Protein AF-A0A2G9MIY2-F1 (afdb_monomer_lite)

Sequence (118 aa):
TDTNVLSNNDPVTINNTANKDITAGNVKVTAIDLQGETTATQYIYAGNFTVNINDACEGTVMANNTAIAVSGATIPKGNNSKGDGQEELYFCLEEIPPTISSQIYSTTGLGAWTISVS

Radius of gyration: 15.47 Å; chains: 1; bounding box: 41×24×36 Å

Secondary structure (DSSP, 8-state):
--EEEE-SS--EEEE-TT---B-TT-EEEEB-PEEESSSTT-EE-GGGEEEESSS-SS-EEP-BT-EEEPTT--B----GGGT-SEEEEEEEEEE--TTS-SS-EE-TTT---EEEE-

pLDDT: mean 90.63, std 7.64, range [58.75, 98.06]

Foldseek 3Di:
DDFWAWDPDFWDKDAPPVLAKFDFQFWWKADAWWAFPVHRVDTDFQQQKAKAQDQGPPWHGHHHRDIDTGGPWIFHRDDVVVVHRMTIIIMIRGDDDPPDDDGDTHCVPPDDMDIGGD

Structure (mmCIF, N/CA/C/O backbone):
data_AF-A0A2G9MIY2-F1
#
_entry.id   AF-A0A2G9MIY2-F1
#
loop_
_atom_site.group_PDB
_atom_site.id
_atom_site.type_symbol
_atom_site.label_atom_id
_atom_site.label_alt_id
_atom_site.label_comp_id
_atom_site.label_asym_id
_atom_site.label_entity_id
_atom_site.label_seq_id
_atom_site.pdbx_PDB_ins_code
_atom_site.Cartn_x
_atom_site.Cartn_y
_atom_site.Cartn_z
_atom_site.occupancy
_atom_site.B_iso_or_equiv
_atom_site.auth_seq_id
_atom_site.auth_comp_id
_atom_site.auth_asym_id
_atom_site.auth_atom_id
_atom_site.pdbx_PDB_model_num
ATOM 1 N N . THR A 1 1 ? -21.490 8.309 4.804 1.00 58.75 1 THR A N 1
ATOM 2 C CA . THR A 1 1 ? -20.488 7.248 4.631 1.00 58.75 1 THR A CA 1
ATOM 3 C C . THR A 1 1 ? -19.581 7.732 3.543 1.00 58.75 1 THR A C 1
ATOM 5 O O . THR A 1 1 ? -20.072 7.987 2.450 1.00 58.75 1 THR A O 1
ATOM 8 N N . ASP A 1 2 ? -18.325 7.983 3.879 1.00 61.88 2 ASP A N 1
ATOM 9 C CA . ASP A 1 2 ? -17.349 8.395 2.879 1.00 61.88 2 ASP A CA 1
ATOM 10 C C . ASP A 1 2 ? -16.937 7.157 2.081 1.00 61.88 2 ASP A C 1
ATOM 12 O O . ASP A 1 2 ? -16.798 6.066 2.639 1.00 61.88 2 ASP A O 1
ATOM 16 N N . THR A 1 3 ? -16.820 7.323 0.771 1.00 72.62 3 THR A N 1
ATOM 17 C CA . THR A 1 3 ? -16.390 6.294 -0.179 1.00 72.62 3 THR A CA 1
ATOM 18 C C . THR A 1 3 ? -15.230 6.868 -0.974 1.00 72.62 3 THR A C 1
ATOM 20 O O . THR A 1 3 ? -15.291 8.045 -1.339 1.00 72.62 3 THR A O 1
ATOM 23 N N . ASN A 1 4 ? -14.225 6.050 -1.276 1.00 75.88 4 ASN A N 1
ATOM 24 C CA . ASN A 1 4 ? -13.093 6.404 -2.139 1.00 75.88 4 ASN A CA 1
ATOM 25 C C . ASN A 1 4 ? -12.293 7.610 -1.613 1.00 75.88 4 ASN A C 1
ATOM 27 O O . ASN A 1 4 ? -12.159 8.640 -2.277 1.00 75.88 4 ASN A O 1
ATOM 31 N N . VAL A 1 5 ? -11.787 7.495 -0.385 1.00 76.31 5 VAL A N 1
ATOM 32 C CA . VAL A 1 5 ? -10.944 8.523 0.237 1.00 76.31 5 VAL A CA 1
ATOM 33 C C . VAL A 1 5 ? -9.482 8.246 -0.114 1.00 76.31 5 VAL A C 1
ATOM 35 O O . VAL A 1 5 ? -8.903 7.265 0.356 1.00 76.31 5 VAL A O 1
ATOM 38 N N . LEU A 1 6 ? -8.895 9.118 -0.939 1.00 75.00 6 LEU A N 1
ATOM 39 C CA . LEU A 1 6 ? -7.461 9.111 -1.242 1.00 75.00 6 LEU A CA 1
ATOM 40 C C . LEU A 1 6 ? -6.635 9.529 -0.020 1.00 75.00 6 LEU A C 1
ATOM 42 O O . LEU A 1 6 ? -7.117 10.240 0.872 1.00 75.00 6 LEU A O 1
ATOM 46 N N . SER A 1 7 ? -5.376 9.094 0.009 1.00 79.19 7 SER A N 1
ATOM 47 C CA . SER A 1 7 ? -4.414 9.596 0.984 1.00 79.19 7 SER A CA 1
ATOM 48 C C . SER A 1 7 ? -4.129 11.085 0.731 1.00 79.19 7 SER A C 1
ATOM 50 O O . SER A 1 7 ? -4.402 11.632 -0.330 1.00 79.19 7 SER A O 1
ATOM 52 N N . ASN A 1 8 ? -3.621 11.784 1.745 1.00 79.69 8 ASN A N 1
ATOM 53 C CA . ASN A 1 8 ? -3.149 13.170 1.621 1.00 79.69 8 ASN A CA 1
ATOM 54 C C . ASN A 1 8 ? -1.615 13.267 1.599 1.00 79.69 8 ASN A C 1
ATOM 56 O O . ASN A 1 8 ? -1.057 14.365 1.644 1.00 79.69 8 ASN A O 1
ATOM 60 N N . ASN A 1 9 ? -0.949 12.114 1.605 1.00 79.81 9 ASN A N 1
ATOM 61 C CA . ASN A 1 9 ? 0.498 11.960 1.577 1.00 79.81 9 ASN A CA 1
ATOM 62 C C . ASN A 1 9 ? 0.870 10.785 0.659 1.00 79.81 9 A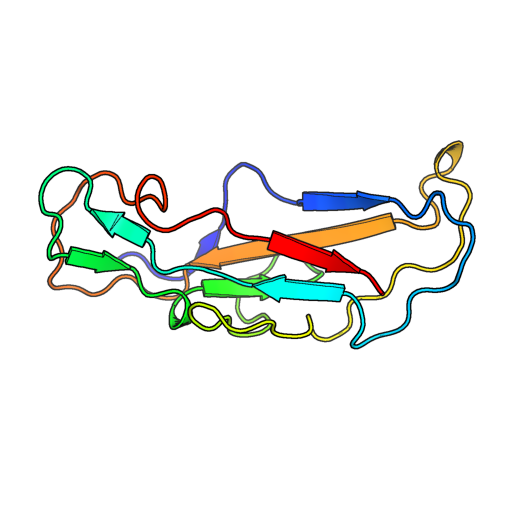SN A C 1
ATOM 64 O O . ASN A 1 9 ? 1.560 9.845 1.058 1.00 79.81 9 ASN A O 1
ATOM 68 N N . ASP A 1 10 ? 0.323 10.815 -0.547 1.00 83.12 10 ASP A N 1
ATOM 69 C CA . ASP A 1 10 ? 0.646 9.982 -1.695 1.00 83.12 10 ASP A CA 1
ATOM 70 C C . ASP A 1 10 ? 1.146 10.866 -2.863 1.00 83.12 10 ASP A C 1
ATOM 72 O O . ASP A 1 10 ? 0.914 12.079 -2.873 1.00 83.12 10 ASP A O 1
ATOM 76 N N . PRO A 1 11 ? 1.906 10.300 -3.819 1.00 91.25 11 PRO A N 1
ATOM 77 C CA . PRO A 1 11 ? 2.354 8.907 -3.888 1.00 91.25 11 PRO A CA 1
ATOM 78 C C . PRO A 1 11 ? 3.458 8.546 -2.887 1.00 91.25 11 PRO A C 1
ATOM 80 O O . PRO A 1 11 ? 4.238 9.383 -2.431 1.00 91.25 11 PRO A O 1
ATOM 83 N N . VAL A 1 12 ? 3.584 7.245 -2.612 1.00 92.88 12 VAL A N 1
ATOM 84 C CA . VAL A 1 12 ? 4.831 6.659 -2.108 1.00 92.88 12 VAL A CA 1
ATOM 85 C C . VAL A 1 12 ? 5.727 6.337 -3.303 1.00 92.88 12 VAL A C 1
ATOM 87 O O . VAL A 1 12 ? 5.425 5.433 -4.080 1.00 92.88 12 VAL A O 1
ATOM 90 N N . THR A 1 13 ? 6.846 7.050 -3.436 1.00 92.62 13 THR A N 1
ATOM 91 C CA . THR A 1 13 ? 7.816 6.831 -4.521 1.00 92.62 13 THR A CA 1
ATOM 92 C C . THR A 1 13 ? 8.855 5.772 -4.149 1.00 92.62 13 THR A C 1
ATOM 94 O O . THR A 1 13 ? 9.545 5.879 -3.129 1.00 92.62 13 THR A O 1
ATOM 97 N N . ILE A 1 14 ? 9.031 4.775 -5.015 1.00 90.81 14 ILE A N 1
ATOM 98 C CA . ILE A 1 14 ? 10.063 3.740 -4.909 1.00 90.81 14 ILE A CA 1
ATOM 99 C C . ILE A 1 14 ? 11.140 4.014 -5.958 1.00 90.81 14 ILE A C 1
ATOM 101 O O . ILE A 1 14 ? 10.857 4.015 -7.150 1.00 90.81 14 ILE A O 1
ATOM 105 N N . ASN A 1 15 ? 12.389 4.194 -5.522 1.00 89.44 15 ASN A N 1
ATOM 106 C CA . ASN A 1 15 ? 13.523 4.484 -6.405 1.00 89.44 15 ASN A CA 1
ATOM 107 C C . ASN A 1 15 ? 14.438 3.265 -6.574 1.00 89.44 15 ASN A C 1
ATOM 109 O O . ASN A 1 15 ? 14.964 2.731 -5.593 1.00 89.44 15 ASN A O 1
ATOM 113 N N . ASN A 1 16 ? 14.715 2.870 -7.816 1.00 86.19 16 ASN A N 1
ATOM 114 C CA . ASN A 1 16 ? 15.606 1.759 -8.129 1.00 86.19 16 ASN A CA 1
ATOM 115 C C . ASN A 1 16 ? 17.061 2.215 -8.298 1.00 86.19 16 ASN A C 1
ATOM 117 O O . ASN A 1 16 ? 17.545 2.485 -9.395 1.00 86.19 16 ASN A O 1
ATOM 121 N N . THR A 1 17 ? 17.802 2.241 -7.191 1.00 82.38 17 THR A N 1
ATOM 122 C CA . THR A 1 17 ? 19.256 2.492 -7.196 1.00 82.38 17 THR A CA 1
ATOM 123 C C . THR A 1 17 ? 20.087 1.257 -7.553 1.00 82.38 17 THR A C 1
ATOM 125 O O . THR A 1 17 ? 21.284 1.376 -7.808 1.00 82.38 17 THR A O 1
ATOM 128 N N . ALA A 1 18 ? 19.474 0.070 -7.583 1.00 71.19 18 ALA A N 1
ATOM 129 C CA . ALA A 1 18 ? 20.160 -1.197 -7.824 1.00 71.19 18 ALA A CA 1
ATOM 130 C C . ALA A 1 18 ? 20.505 -1.428 -9.306 1.00 71.19 18 ALA A C 1
ATOM 132 O O . ALA A 1 18 ? 21.225 -2.378 -9.619 1.00 71.19 18 ALA A O 1
ATOM 133 N N . ASN A 1 19 ? 20.004 -0.580 -10.217 1.00 77.31 19 ASN A N 1
ATOM 134 C CA . ASN A 1 19 ? 20.206 -0.688 -11.667 1.00 77.31 19 ASN A CA 1
ATOM 135 C C . ASN A 1 19 ? 19.789 -2.068 -12.233 1.00 77.31 19 ASN A C 1
ATOM 137 O O . ASN A 1 19 ? 20.370 -2.560 -13.203 1.00 77.31 19 ASN A O 1
ATOM 141 N N . LYS A 1 20 ? 18.788 -2.703 -11.608 1.00 86.19 20 LYS A N 1
ATOM 142 C CA . LYS A 1 20 ? 18.206 -3.995 -12.001 1.00 86.19 20 LYS A CA 1
ATOM 143 C C . LYS A 1 20 ? 16.751 -3.783 -12.385 1.00 86.19 20 LYS A C 1
ATOM 145 O O . LYS A 1 20 ? 16.014 -3.217 -11.596 1.00 86.19 20 LYS A O 1
ATOM 150 N N . ASP A 1 21 ? 16.317 -4.294 -13.529 1.00 89.12 21 ASP A N 1
ATOM 151 C CA . ASP A 1 21 ? 14.904 -4.218 -13.904 1.00 89.12 21 ASP A CA 1
ATOM 152 C C . ASP A 1 21 ? 14.028 -5.019 -12.920 1.00 89.12 21 ASP A C 1
ATOM 154 O O . ASP A 1 21 ? 14.211 -6.229 -12.751 1.00 89.12 21 ASP A O 1
ATOM 158 N N . ILE A 1 22 ? 13.081 -4.336 -12.271 1.00 91.25 22 ILE A N 1
ATOM 159 C CA . IL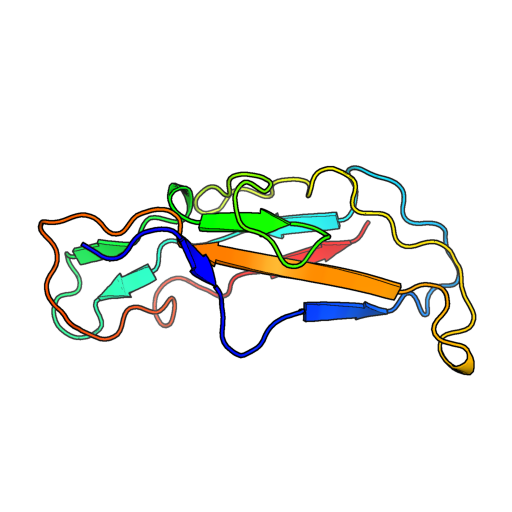E A 1 22 ? 12.041 -4.934 -11.429 1.00 91.25 22 ILE A CA 1
ATOM 160 C C . ILE A 1 22 ? 10.766 -5.014 -12.261 1.00 91.25 22 ILE A C 1
ATOM 162 O O . ILE A 1 22 ? 10.146 -4.002 -12.590 1.00 91.25 22 ILE A O 1
ATOM 166 N N . THR A 1 23 ? 10.379 -6.228 -12.631 1.00 92.50 23 THR A N 1
ATOM 167 C CA . THR A 1 23 ? 9.213 -6.467 -13.486 1.00 92.50 23 THR A CA 1
ATOM 168 C C . THR A 1 23 ? 7.926 -6.613 -12.676 1.00 92.50 23 THR A C 1
ATOM 170 O O . THR A 1 23 ? 7.958 -6.830 -11.461 1.00 92.50 23 THR A O 1
ATOM 173 N N . ALA A 1 24 ? 6.787 -6.543 -13.369 1.00 92.31 24 ALA A N 1
ATOM 174 C CA . ALA A 1 24 ? 5.465 -6.704 -12.777 1.00 92.31 24 ALA A CA 1
ATOM 175 C C . ALA A 1 24 ? 5.366 -7.990 -11.948 1.00 92.31 24 ALA A C 1
ATOM 177 O O . ALA A 1 24 ? 5.870 -9.043 -12.343 1.00 92.31 24 ALA A O 1
ATOM 178 N N . GLY A 1 25 ? 4.720 -7.895 -10.785 1.00 93.00 25 GLY A N 1
ATOM 179 C CA . GLY A 1 25 ? 4.624 -8.995 -9.821 1.00 93.00 25 GLY A CA 1
ATOM 180 C C . GLY A 1 25 ? 5.659 -8.958 -8.689 1.00 93.00 25 GLY A C 1
ATOM 181 O O . GLY A 1 25 ? 5.510 -9.697 -7.712 1.00 93.00 25 GLY A O 1
ATOM 182 N N . ASN A 1 26 ? 6.685 -8.104 -8.791 1.00 94.75 26 ASN A N 1
ATOM 183 C CA . ASN A 1 26 ? 7.773 -8.029 -7.808 1.00 94.75 26 ASN A CA 1
ATOM 184 C C . ASN A 1 26 ? 7.682 -6.853 -6.835 1.00 94.75 26 ASN A C 1
ATOM 186 O O . ASN A 1 26 ? 8.376 -6.867 -5.824 1.00 94.75 26 ASN A O 1
ATOM 190 N N . VAL A 1 27 ? 6.827 -5.866 -7.105 1.00 96.06 27 VAL A N 1
ATOM 191 C CA . VAL A 1 27 ? 6.457 -4.840 -6.124 1.00 96.06 27 VAL A CA 1
ATOM 192 C C . VAL A 1 27 ? 5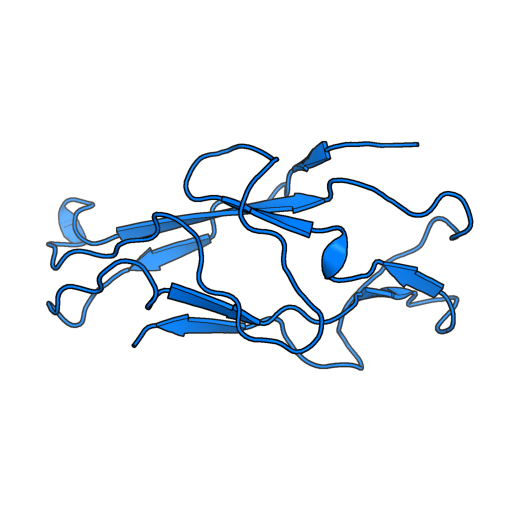.243 -5.356 -5.368 1.00 96.06 27 VAL A C 1
ATOM 194 O O . VAL A 1 27 ? 4.183 -5.566 -5.962 1.00 96.06 27 VAL A O 1
ATOM 197 N N . LYS A 1 28 ? 5.402 -5.624 -4.072 1.00 97.62 28 LYS A N 1
ATOM 198 C CA . LYS A 1 28 ? 4.342 -6.196 -3.236 1.00 97.62 28 LYS A CA 1
ATOM 199 C C . LYS A 1 28 ? 4.102 -5.354 -2.000 1.00 97.62 28 LYS A C 1
ATOM 201 O O . LYS A 1 28 ? 5.060 -4.944 -1.346 1.00 97.62 28 LYS A O 1
ATOM 206 N N . VAL A 1 29 ? 2.836 -5.190 -1.640 1.00 97.75 29 VAL A N 1
ATOM 207 C CA . VAL A 1 29 ? 2.417 -4.544 -0.395 1.00 97.75 29 VAL A CA 1
ATOM 208 C C . VAL A 1 29 ? 1.870 -5.601 0.555 1.00 97.75 29 VAL A C 1
ATOM 210 O O . VAL A 1 29 ? 1.041 -6.423 0.167 1.00 97.75 29 VAL A O 1
ATOM 213 N N . THR A 1 30 ? 2.333 -5.576 1.802 1.00 97.88 30 THR A N 1
ATOM 214 C CA . THR A 1 30 ? 1.727 -6.315 2.913 1.00 97.88 30 THR A CA 1
ATOM 215 C C . THR A 1 30 ? 1.066 -5.304 3.834 1.00 97.88 30 THR A C 1
ATOM 217 O O . THR A 1 30 ? 1.758 -4.552 4.525 1.00 97.88 30 THR A O 1
ATOM 220 N N . ALA A 1 31 ? -0.264 -5.277 3.821 1.00 97.44 31 ALA A N 1
ATOM 221 C CA . ALA A 1 31 ? -1.062 -4.417 4.681 1.00 97.44 31 ALA A CA 1
ATOM 222 C C . ALA A 1 31 ? -1.472 -5.156 5.959 1.00 97.44 31 ALA A C 1
ATOM 224 O O . ALA A 1 31 ? -1.577 -6.379 5.988 1.00 97.44 31 ALA A O 1
ATOM 225 N N . ILE A 1 32 ? -1.718 -4.393 7.014 1.00 97.75 32 ILE A N 1
ATOM 226 C CA . ILE A 1 32 ? -2.219 -4.846 8.312 1.00 97.75 32 ILE A CA 1
ATOM 227 C C . ILE A 1 32 ? -3.504 -4.080 8.610 1.00 97.75 32 ILE A C 1
ATOM 229 O O . ILE A 1 32 ? -3.582 -2.885 8.324 1.00 97.75 32 ILE A O 1
ATOM 233 N N . ASP A 1 33 ? -4.503 -4.748 9.180 1.00 96.50 33 ASP A N 1
ATOM 234 C CA . ASP A 1 33 ? -5.741 -4.082 9.595 1.00 96.50 33 ASP A CA 1
ATOM 235 C C . ASP A 1 33 ? -5.443 -2.894 10.525 1.00 96.50 33 ASP A C 1
ATOM 237 O O . ASP A 1 33 ? -4.576 -2.972 11.399 1.00 96.50 33 ASP A O 1
ATOM 241 N N . LEU A 1 34 ? -6.168 -1.788 10.352 1.00 95.69 34 LEU A N 1
ATOM 242 C CA . LEU A 1 34 ? -6.036 -0.632 11.234 1.00 95.69 34 LEU A CA 1
ATOM 243 C C . LEU A 1 34 ? -6.957 -0.824 12.439 1.00 95.69 34 LEU A C 1
ATOM 245 O O . LEU A 1 34 ? -8.170 -0.954 12.278 1.00 95.69 34 LEU A O 1
ATOM 249 N N . GLN A 1 35 ? -6.400 -0.824 13.645 1.00 96.31 35 GLN A N 1
ATOM 250 C CA . GLN A 1 35 ? -7.148 -0.957 14.893 1.00 96.31 35 GLN A CA 1
ATOM 251 C C . GLN A 1 35 ? -7.492 0.423 15.457 1.00 96.31 35 GLN A C 1
ATOM 253 O O . GLN A 1 35 ? -6.665 1.334 15.421 1.00 96.31 35 GLN A O 1
ATOM 258 N N . GLY A 1 36 ? -8.699 0.576 16.002 1.00 95.94 36 GLY A N 1
ATOM 259 C CA . GLY A 1 36 ? -9.105 1.800 16.688 1.00 95.94 36 GLY A CA 1
ATOM 260 C C . GLY A 1 36 ? -8.273 2.045 17.950 1.00 95.94 36 GLY A C 1
ATOM 261 O O . GLY A 1 36 ? -8.162 1.167 18.805 1.00 95.94 36 GLY A O 1
ATOM 262 N N . GLU A 1 37 ? -7.719 3.247 18.098 1.00 95.31 37 GLU A N 1
ATOM 263 C CA . GLU A 1 37 ? -6.855 3.590 19.238 1.00 95.31 37 GLU A CA 1
ATOM 264 C C . GLU A 1 37 ? -7.633 3.798 20.545 1.00 95.31 37 GLU A C 1
ATOM 266 O O . GLU A 1 37 ? -7.083 3.632 21.632 1.00 95.31 37 GLU A O 1
ATOM 271 N N . THR A 1 38 ? -8.923 4.142 20.461 1.00 95.06 38 THR A N 1
ATOM 272 C CA . THR A 1 38 ? -9.801 4.290 21.635 1.00 95.06 38 THR A CA 1
ATOM 273 C C . THR A 1 38 ? -10.624 3.026 21.879 1.00 95.06 38 THR A C 1
ATOM 275 O O . THR A 1 38 ? -10.682 2.520 22.997 1.00 95.06 38 THR A O 1
ATOM 278 N N . THR A 1 39 ? -11.262 2.497 20.832 1.00 95.44 39 THR A N 1
ATOM 279 C CA . THR A 1 39 ? -12.038 1.250 20.883 1.00 95.44 39 THR A CA 1
ATOM 280 C C . THR A 1 39 ? -11.298 0.169 20.105 1.00 95.44 39 THR A C 1
ATOM 282 O O . THR A 1 39 ? -11.562 -0.048 18.925 1.00 95.44 39 THR A O 1
ATOM 285 N N . ALA A 1 40 ? -10.400 -0.539 20.791 1.00 94.31 40 ALA A N 1
ATOM 286 C CA . ALA A 1 40 ? -9.503 -1.539 20.203 1.00 94.31 40 ALA A CA 1
ATOM 287 C C . ALA A 1 40 ? -10.206 -2.768 19.587 1.00 94.31 40 ALA A C 1
ATOM 289 O O . ALA A 1 40 ? -9.561 -3.602 18.962 1.00 94.31 40 ALA A O 1
ATOM 290 N N . THR A 1 41 ? -11.520 -2.909 19.761 1.00 94.00 41 THR A N 1
ATOM 291 C CA . THR A 1 41 ? -12.324 -3.958 19.115 1.00 94.00 41 THR A CA 1
ATOM 292 C C . THR A 1 41 ? -12.862 -3.547 17.743 1.00 94.00 41 THR A C 1
ATOM 294 O O . THR A 1 41 ? -13.467 -4.373 17.062 1.00 94.00 41 THR A O 1
ATOM 297 N N . GLN A 1 42 ? -12.671 -2.289 17.336 1.00 95.44 42 GLN A N 1
ATOM 298 C CA . GLN A 1 42 ? -13.069 -1.780 16.027 1.00 95.44 42 GLN A CA 1
ATOM 299 C C . GLN A 1 42 ? -11.872 -1.743 15.084 1.00 95.44 42 GLN A C 1
ATOM 301 O O . GLN A 1 42 ? -10.767 -1.373 15.482 1.00 95.44 42 GLN A O 1
ATOM 306 N N . TYR A 1 43 ? -12.119 -2.108 13.828 1.00 94.31 43 TYR A N 1
ATOM 307 C CA . TYR A 1 43 ? -11.089 -2.245 12.810 1.00 94.31 43 TYR A CA 1
ATOM 308 C C . TYR A 1 43 ? -11.551 -1.651 11.483 1.00 94.31 43 TYR A C 1
ATOM 310 O O . TYR A 1 43 ? -12.725 -1.764 11.123 1.00 94.31 43 TYR A O 1
ATOM 318 N N . ILE A 1 44 ? -10.603 -1.081 10.744 1.00 95.25 44 ILE A N 1
ATOM 319 C CA . ILE A 1 44 ? -10.713 -0.884 9.299 1.00 95.25 44 ILE A CA 1
ATOM 320 C C . ILE A 1 44 ? -9.855 -1.969 8.659 1.00 95.25 44 ILE A C 1
ATOM 322 O O . ILE A 1 44 ? -8.636 -2.005 8.844 1.00 95.25 44 ILE A O 1
ATOM 326 N N . TYR A 1 45 ? -10.504 -2.888 7.952 1.00 95.56 45 TYR A N 1
ATOM 327 C CA . TYR A 1 45 ? -9.823 -4.037 7.373 1.00 95.56 45 TYR A CA 1
ATOM 328 C C . TYR A 1 45 ? -8.957 -3.625 6.184 1.00 95.56 45 TYR A C 1
ATOM 330 O O . TYR A 1 45 ? -9.369 -2.814 5.357 1.00 95.56 45 TYR A O 1
ATOM 338 N N . ALA A 1 46 ? -7.786 -4.248 6.052 1.00 96.19 46 ALA A N 1
ATOM 339 C CA . ALA A 1 46 ? -6.875 -4.046 4.927 1.00 96.19 46 ALA A CA 1
ATOM 340 C C . ALA A 1 46 ? -7.550 -4.315 3.568 1.00 96.19 46 ALA A C 1
ATOM 342 O O . ALA A 1 46 ? -7.198 -3.685 2.577 1.00 96.19 46 ALA A O 1
ATOM 343 N N . GLY A 1 47 ? -8.553 -5.202 3.537 1.00 96.12 47 GLY A N 1
ATOM 344 C CA . GLY A 1 47 ? -9.365 -5.500 2.351 1.00 96.12 47 GLY A CA 1
ATOM 345 C C . GLY A 1 47 ? -10.212 -4.341 1.827 1.00 96.12 47 GLY A C 1
ATOM 346 O O . GLY A 1 47 ? -10.686 -4.411 0.699 1.00 96.12 47 GLY A O 1
ATOM 347 N N . ASN A 1 48 ? -10.376 -3.275 2.610 1.00 95.12 48 ASN A N 1
ATOM 348 C CA . ASN A 1 48 ? -11.091 -2.073 2.186 1.00 95.12 48 ASN A CA 1
ATOM 349 C C . ASN A 1 48 ? -10.173 -1.046 1.516 1.00 95.12 48 ASN A C 1
ATOM 351 O O . ASN A 1 48 ? -10.638 0.020 1.114 1.00 95.12 48 ASN A O 1
ATOM 355 N N . PHE A 1 49 ? -8.877 -1.341 1.423 1.00 95.62 49 PHE A N 1
ATOM 356 C CA . PHE A 1 49 ? -7.911 -0.476 0.777 1.00 95.62 49 PHE A CA 1
ATOM 357 C C . PHE A 1 49 ? -7.434 -1.077 -0.542 1.00 95.62 49 PHE A C 1
ATOM 359 O O . PHE A 1 49 ? -7.230 -2.291 -0.667 1.00 95.62 49 PHE A O 1
ATOM 366 N N . THR A 1 50 ? -7.173 -0.203 -1.505 1.00 96.62 50 THR A N 1
ATOM 367 C CA . THR A 1 50 ? -6.518 -0.551 -2.763 1.00 96.62 50 THR A CA 1
ATOM 368 C C . THR A 1 50 ? -5.202 0.201 -2.915 1.00 96.62 50 THR A C 1
ATOM 370 O O . THR A 1 50 ? -4.987 1.253 -2.308 1.00 96.62 50 THR A O 1
ATOM 373 N N . VAL A 1 51 ? -4.300 -0.370 -3.716 1.00 96.62 51 VAL A N 1
ATOM 374 C CA . VAL A 1 51 ? -3.056 0.270 -4.157 1.00 96.62 51 VAL A CA 1
ATOM 375 C C . VAL A 1 51 ? -3.002 0.342 -5.682 1.00 96.62 51 VAL A C 1
ATOM 377 O O . VAL A 1 51 ? -3.246 -0.657 -6.366 1.00 96.62 51 VAL A O 1
ATOM 380 N N . ASN A 1 52 ? -2.685 1.514 -6.223 1.00 96.25 52 ASN A N 1
ATOM 381 C CA . ASN A 1 52 ? -2.660 1.796 -7.657 1.00 96.25 52 ASN A CA 1
ATOM 382 C C . ASN A 1 52 ? -1.328 2.448 -8.063 1.00 96.25 52 ASN A C 1
ATOM 384 O O . ASN A 1 52 ? -0.648 3.041 -7.232 1.00 96.25 52 ASN A O 1
ATOM 388 N N . ILE A 1 53 ? -0.956 2.319 -9.336 1.00 95.75 53 ILE A N 1
ATOM 389 C CA . ILE A 1 53 ? 0.205 2.998 -9.942 1.00 95.75 53 ILE A CA 1
ATOM 390 C C . ILE A 1 53 ? -0.167 4.338 -10.592 1.00 95.75 53 ILE A C 1
ATOM 392 O O . ILE A 1 53 ? 0.675 5.044 -11.130 1.00 95.75 53 ILE A O 1
ATOM 396 N N . ASN A 1 54 ? -1.455 4.673 -10.579 1.00 93.75 54 ASN A N 1
ATOM 397 C CA . ASN A 1 54 ? -1.980 5.976 -10.959 1.00 93.75 54 ASN A CA 1
ATOM 398 C C . ASN A 1 54 ? -2.682 6.578 -9.743 1.00 93.75 54 ASN A C 1
ATOM 400 O O . ASN A 1 54 ? -3.159 5.830 -8.889 1.00 93.75 54 ASN A O 1
ATOM 404 N N . ASP A 1 55 ? -2.807 7.902 -9.711 1.00 92.06 55 ASP A N 1
ATOM 405 C CA . ASP A 1 55 ? -3.583 8.633 -8.705 1.00 92.06 55 ASP A CA 1
ATOM 406 C C . ASP A 1 55 ? -5.091 8.350 -8.852 1.00 92.06 55 ASP A C 1
ATOM 408 O O . ASP A 1 55 ? -5.845 9.096 -9.481 1.00 92.06 55 ASP A O 1
ATOM 412 N N . ALA A 1 56 ? -5.504 7.170 -8.390 1.00 89.81 56 ALA A N 1
ATOM 413 C CA . ALA A 1 56 ? -6.843 6.632 -8.544 1.00 89.81 56 ALA A CA 1
ATOM 414 C C . ALA A 1 56 ? -7.143 5.550 -7.498 1.00 89.81 56 ALA A C 1
ATOM 416 O O . ALA A 1 56 ? -6.279 4.758 -7.114 1.00 89.81 56 ALA A O 1
ATOM 417 N N . CYS A 1 57 ? -8.418 5.464 -7.123 1.00 89.38 57 CYS A N 1
ATOM 418 C CA . CYS A 1 57 ? -8.991 4.296 -6.455 1.00 89.38 57 CYS A CA 1
ATOM 419 C C . CYS A 1 57 ? -9.190 3.144 -7.466 1.00 89.38 57 CYS A C 1
ATOM 421 O O . CYS A 1 57 ? -8.776 3.245 -8.623 1.00 89.38 57 CYS A O 1
ATOM 423 N N . GLU A 1 58 ? -9.790 2.033 -7.044 1.00 89.38 58 GLU A N 1
ATOM 424 C CA . GLU A 1 58 ? -10.005 0.819 -7.853 1.00 89.38 58 GLU A CA 1
ATOM 425 C C . GLU A 1 58 ? -8.701 0.117 -8.278 1.00 89.38 58 GLU A C 1
ATOM 427 O O . GLU A 1 58 ? -8.591 -0.483 -9.350 1.00 89.38 58 GLU A O 1
ATOM 432 N N . GLY A 1 59 ? -7.685 0.195 -7.420 1.00 94.25 59 GLY A N 1
ATOM 433 C CA . GLY A 1 59 ? -6.410 -0.479 -7.623 1.00 94.25 59 GLY A CA 1
ATOM 434 C C . GLY A 1 59 ? -6.426 -1.969 -7.260 1.00 94.25 59 GLY A C 1
ATOM 435 O O . GLY A 1 59 ? -7.443 -2.659 -7.207 1.00 94.25 59 GLY A O 1
ATOM 436 N N . THR A 1 60 ? -5.240 -2.481 -6.956 1.00 97.44 60 THR A N 1
ATOM 437 C CA . THR A 1 60 ? -5.065 -3.829 -6.416 1.00 97.44 60 THR A CA 1
ATOM 438 C C . THR A 1 60 ? -5.585 -3.882 -4.983 1.00 97.44 60 THR A C 1
ATOM 440 O O . THR A 1 60 ? -5.072 -3.171 -4.120 1.00 97.44 60 THR A O 1
ATOM 443 N N . VAL A 1 61 ? -6.572 -4.740 -4.720 1.00 97.31 61 VAL A N 1
ATOM 444 C CA . VAL A 1 61 ? -7.128 -4.955 -3.375 1.00 97.31 61 VAL A CA 1
ATOM 445 C C . VAL A 1 61 ? -6.068 -5.552 -2.453 1.00 97.31 61 VAL A C 1
ATOM 447 O O . VAL A 1 61 ? -5.427 -6.551 -2.791 1.00 97.31 61 VAL A O 1
ATOM 450 N N . MET A 1 62 ? -5.886 -4.944 -1.283 1.00 97.00 62 MET A N 1
ATOM 451 C CA . MET A 1 62 ? -4.947 -5.429 -0.274 1.00 97.00 62 MET A CA 1
ATOM 452 C C . MET A 1 62 ? -5.583 -6.488 0.631 1.00 97.00 62 MET A C 1
ATOM 454 O O . MET A 1 62 ? -6.792 -6.696 0.641 1.00 97.00 62 MET A O 1
ATOM 458 N N . ALA A 1 63 ? -4.761 -7.208 1.389 1.00 97.19 63 ALA A N 1
ATOM 459 C CA . ALA A 1 63 ? -5.234 -8.237 2.306 1.00 97.19 63 ALA A CA 1
ATOM 460 C C . ALA A 1 63 ? -4.392 -8.246 3.581 1.00 97.19 63 ALA A C 1
ATOM 462 O O . ALA A 1 63 ? -3.181 -8.014 3.538 1.00 97.19 63 ALA A O 1
ATOM 463 N N . ASN A 1 64 ? -5.040 -8.526 4.714 1.00 97.56 64 ASN A N 1
ATOM 464 C CA . ASN A 1 64 ? -4.380 -8.498 6.013 1.00 97.56 64 ASN A CA 1
ATOM 465 C C . ASN A 1 64 ? -3.242 -9.528 6.067 1.00 97.56 64 ASN A C 1
ATOM 467 O O . ASN A 1 64 ? -3.430 -10.705 5.744 1.00 97.56 64 ASN A O 1
ATOM 471 N N . ASN A 1 65 ? -2.062 -9.062 6.473 1.00 96.94 65 ASN A N 1
ATOM 472 C CA . ASN A 1 65 ? -0.841 -9.835 6.666 1.00 96.94 65 ASN A CA 1
ATOM 473 C C . ASN A 1 65 ? -0.481 -10.739 5.470 1.00 96.94 65 ASN A C 1
ATOM 475 O O . ASN A 1 65 ? 0.068 -11.829 5.634 1.00 96.94 65 ASN A O 1
ATOM 479 N N . THR A 1 66 ? -0.820 -10.300 4.257 1.00 97.88 66 THR A N 1
ATOM 480 C CA . THR A 1 66 ? -0.572 -11.042 3.020 1.00 97.88 66 THR A CA 1
ATOM 481 C C . THR A 1 66 ? 0.122 -10.135 2.015 1.00 97.88 66 THR A C 1
ATOM 483 O O . THR A 1 66 ? -0.357 -9.042 1.728 1.00 97.88 66 THR A O 1
ATOM 486 N N . ALA A 1 67 ? 1.250 -10.588 1.466 1.00 97.81 67 ALA A N 1
ATOM 487 C CA . ALA A 1 67 ? 1.975 -9.849 0.440 1.00 97.81 67 ALA A CA 1
ATOM 488 C C . ALA A 1 67 ? 1.247 -9.960 -0.908 1.00 97.81 67 ALA A C 1
ATOM 490 O O . ALA A 1 67 ? 1.264 -11.017 -1.545 1.00 97.81 67 ALA A O 1
ATOM 491 N N . ILE A 1 68 ? 0.637 -8.863 -1.352 1.00 98.06 68 ILE A N 1
ATOM 492 C CA . ILE A 1 68 ? -0.082 -8.777 -2.624 1.00 98.06 68 ILE A CA 1
ATOM 493 C C . ILE A 1 68 ? 0.767 -8.013 -3.635 1.00 98.06 68 ILE A C 1
ATOM 495 O O . ILE A 1 68 ? 1.274 -6.933 -3.341 1.00 98.06 68 ILE A O 1
ATOM 499 N N . ALA A 1 69 ? 0.936 -8.580 -4.829 1.00 97.62 69 ALA A N 1
ATOM 500 C CA . ALA A 1 69 ? 1.631 -7.914 -5.923 1.00 97.62 69 ALA A CA 1
ATOM 501 C C . ALA A 1 69 ? 0.782 -6.787 -6.506 1.00 97.62 69 ALA A C 1
ATOM 503 O O . ALA A 1 69 ? -0.354 -7.030 -6.906 1.00 97.62 69 ALA A O 1
ATOM 504 N N . VAL A 1 70 ? 1.354 -5.587 -6.598 1.00 97.25 70 VAL A N 1
ATOM 505 C CA . VAL A 1 70 ? 0.682 -4.434 -7.201 1.00 97.25 70 VAL A CA 1
ATOM 506 C C . VAL A 1 70 ? 0.580 -4.657 -8.708 1.00 97.25 70 VAL A C 1
ATOM 508 O O . VAL A 1 70 ? 1.589 -4.830 -9.399 1.00 97.25 70 VAL A O 1
ATOM 511 N N . SER A 1 71 ? -0.649 -4.685 -9.218 1.00 96.19 71 SER A N 1
ATOM 512 C CA . SER A 1 71 ? -0.922 -4.869 -10.640 1.00 96.19 71 SER A CA 1
ATOM 513 C C . SER A 1 71 ? -0.304 -3.737 -11.460 1.00 96.19 71 SER A C 1
ATOM 515 O O . SER A 1 71 ? -0.495 -2.565 -11.154 1.00 96.19 71 SER A O 1
ATOM 517 N N . GLY A 1 72 ? 0.450 -4.095 -12.499 1.00 93.44 72 GLY A N 1
ATOM 518 C CA . GLY A 1 72 ? 1.089 -3.138 -13.404 1.00 93.44 72 GLY A CA 1
ATOM 519 C C . GLY A 1 72 ? 2.368 -2.478 -12.881 1.00 93.44 72 GLY A C 1
ATOM 520 O O . GLY A 1 72 ? 3.081 -1.898 -13.691 1.00 93.44 72 GLY A O 1
ATOM 521 N N . ALA A 1 73 ? 2.703 -2.612 -11.593 1.00 95.38 73 ALA A N 1
ATOM 522 C CA . ALA A 1 73 ? 3.870 -1.949 -11.016 1.00 95.38 73 ALA A CA 1
ATOM 523 C C . ALA A 1 73 ? 5.188 -2.501 -11.569 1.00 95.38 73 ALA A C 1
ATOM 525 O O . ALA A 1 73 ? 5.479 -3.697 -11.455 1.00 95.38 73 ALA A O 1
ATOM 526 N N . THR A 1 74 ? 6.009 -1.623 -12.133 1.00 93.62 74 THR A N 1
ATOM 527 C CA . THR A 1 74 ? 7.324 -1.951 -12.688 1.00 93.62 74 THR A CA 1
ATOM 528 C C . THR A 1 74 ? 8.327 -0.877 -12.316 1.00 93.62 74 THR A C 1
ATOM 530 O O . THR A 1 74 ? 8.039 0.306 -12.411 1.00 93.62 74 THR A O 1
ATOM 533 N N . ILE A 1 75 ? 9.541 -1.281 -11.950 1.00 91.56 75 ILE A N 1
ATOM 534 C CA . ILE A 1 75 ? 10.615 -0.338 -11.636 1.00 91.56 75 ILE A CA 1
ATOM 535 C C . ILE A 1 75 ? 11.791 -0.642 -12.563 1.00 91.56 75 ILE A C 1
ATOM 537 O O . ILE A 1 75 ? 12.635 -1.488 -12.239 1.00 91.56 75 ILE A O 1
ATOM 541 N N . PRO A 1 76 ? 11.847 -0.027 -13.759 1.00 89.12 76 PRO A N 1
ATOM 542 C CA . PRO A 1 76 ? 12.954 -0.255 -14.675 1.00 89.12 76 PRO A CA 1
ATOM 543 C C . PRO A 1 76 ? 14.264 0.212 -14.039 1.00 89.12 76 PRO A C 1
ATOM 545 O O . PRO A 1 76 ? 14.286 1.004 -13.093 1.00 89.12 76 PRO A O 1
ATOM 548 N N . LYS A 1 77 ? 15.391 -0.264 -14.559 1.00 87.81 77 LYS A N 1
ATOM 549 C CA . LYS A 1 77 ? 16.668 0.381 -14.263 1.00 87.81 77 LYS A CA 1
ATOM 550 C C . LYS A 1 77 ? 16.639 1.813 -14.805 1.00 87.81 77 LYS A C 1
ATOM 552 O O . LYS A 1 77 ? 16.187 2.046 -15.927 1.00 87.81 77 LYS A O 1
ATOM 557 N N . GLY A 1 78 ? 17.138 2.773 -14.036 1.00 81.31 78 GLY A N 1
ATOM 558 C CA . GLY A 1 78 ? 17.065 4.170 -14.437 1.00 81.31 78 GLY A CA 1
ATOM 559 C C . GLY A 1 78 ? 18.085 5.065 -13.757 1.00 81.31 78 GLY A C 1
ATOM 560 O O . GLY A 1 78 ? 18.719 4.710 -12.765 1.00 81.31 78 GLY A O 1
ATOM 561 N N . ASN A 1 79 ? 18.272 6.239 -14.350 1.00 78.62 79 ASN A N 1
ATOM 562 C CA . ASN A 1 79 ? 19.002 7.338 -13.751 1.00 78.62 79 ASN A CA 1
ATOM 563 C C . ASN A 1 79 ? 18.054 8.170 -12.873 1.00 78.62 79 ASN A C 1
ATOM 565 O O . ASN A 1 79 ? 17.373 9.066 -13.373 1.00 78.62 79 ASN A O 1
ATOM 569 N N . ASN A 1 80 ? 18.087 7.940 -11.559 1.00 75.88 80 ASN A N 1
ATOM 570 C CA . ASN A 1 80 ? 17.271 8.695 -10.601 1.00 75.88 80 ASN A CA 1
ATOM 571 C C . ASN A 1 80 ? 17.499 10.218 -10.682 1.00 75.88 80 ASN A C 1
ATOM 573 O O . ASN A 1 80 ? 16.583 10.990 -10.425 1.00 75.88 80 ASN A O 1
ATOM 577 N N . SER A 1 81 ? 18.688 10.692 -11.090 1.00 80.19 81 SER A N 1
ATOM 578 C CA . SER A 1 81 ? 18.941 12.133 -11.282 1.00 80.19 81 SER A CA 1
ATOM 579 C C . SER A 1 81 ? 18.195 12.736 -12.481 1.00 80.19 81 SER A C 1
ATOM 581 O O . SER A 1 81 ? 18.208 13.953 -12.650 1.00 80.19 81 SER A O 1
ATOM 583 N N . LYS A 1 82 ? 17.573 11.902 -13.322 1.00 81.19 82 LYS A N 1
ATOM 584 C CA . LYS A 1 82 ? 16.706 12.292 -14.442 1.00 81.19 82 LYS A CA 1
ATOM 585 C C . LYS A 1 82 ? 15.231 11.935 -14.216 1.00 81.19 82 LYS A C 1
ATOM 587 O O . LYS A 1 82 ? 14.431 12.199 -15.105 1.00 81.19 82 LYS A O 1
ATOM 592 N N . GLY A 1 83 ? 14.883 11.366 -13.058 1.00 77.31 83 GLY A N 1
ATOM 593 C CA . GLY A 1 83 ? 13.536 10.855 -12.778 1.00 77.31 83 GLY A CA 1
ATOM 594 C C . GLY A 1 83 ? 13.225 9.510 -13.445 1.00 77.31 83 GLY A C 1
ATOM 595 O O . GLY A 1 83 ? 12.065 9.129 -13.538 1.00 77.31 83 GLY A O 1
ATOM 596 N N . ASP A 1 84 ? 14.242 8.789 -13.926 1.00 84.06 84 ASP A N 1
ATOM 597 C CA . ASP A 1 84 ? 14.072 7.442 -14.472 1.00 84.06 84 ASP A CA 1
ATOM 598 C C . ASP A 1 84 ? 14.203 6.394 -13.358 1.00 84.06 84 ASP A C 1
ATOM 600 O O . ASP A 1 84 ? 14.972 6.582 -12.417 1.00 84.06 84 ASP A O 1
ATOM 604 N N . GLY A 1 85 ? 13.579 5.225 -13.532 1.00 87.44 85 GLY A N 1
ATOM 605 C CA . GLY A 1 85 ? 13.756 4.086 -12.620 1.00 87.44 85 GLY A CA 1
ATOM 606 C C . GLY A 1 85 ? 13.030 4.242 -11.287 1.00 87.44 85 GLY A C 1
ATOM 607 O O . GLY A 1 85 ? 13.476 3.721 -10.264 1.00 87.44 85 GLY A O 1
ATOM 608 N N . GLN A 1 86 ? 11.913 4.959 -11.314 1.00 90.75 86 GLN A N 1
ATOM 609 C CA . GLN A 1 86 ? 11.008 5.134 -10.190 1.00 90.75 86 GLN A CA 1
ATOM 610 C C . GLN A 1 86 ? 9.647 4.504 -10.491 1.00 90.75 86 GLN A C 1
ATOM 612 O O . GLN A 1 86 ? 9.282 4.337 -11.653 1.00 90.75 86 GLN A O 1
ATOM 617 N N . GLU A 1 87 ? 8.921 4.169 -9.434 1.00 92.81 87 GLU A N 1
ATOM 618 C CA . GLU A 1 87 ? 7.514 3.777 -9.477 1.00 92.81 87 GLU A CA 1
ATOM 619 C C . GLU A 1 87 ? 6.778 4.481 -8.340 1.00 92.81 87 GLU A C 1
ATOM 621 O O . GLU A 1 87 ? 7.348 4.703 -7.265 1.00 92.81 87 GLU A O 1
ATOM 626 N N . GLU A 1 88 ? 5.523 4.830 -8.575 1.00 94.69 88 GLU A N 1
ATOM 627 C CA . GLU A 1 88 ? 4.689 5.561 -7.628 1.00 94.69 88 GLU A CA 1
ATOM 628 C C . GLU A 1 88 ? 3.509 4.690 -7.212 1.00 94.69 88 GLU A C 1
ATOM 630 O O . GLU A 1 88 ? 2.825 4.103 -8.045 1.00 94.69 88 GLU A O 1
ATOM 635 N N . LEU A 1 89 ? 3.290 4.574 -5.903 1.00 95.88 89 LEU A N 1
ATOM 636 C CA . LEU A 1 89 ? 2.159 3.842 -5.348 1.00 95.88 89 LEU A CA 1
ATOM 637 C C . LEU A 1 89 ? 1.196 4.808 -4.662 1.00 95.88 89 LEU A C 1
ATOM 639 O O . LEU A 1 89 ? 1.586 5.551 -3.758 1.00 95.88 89 LEU A O 1
ATOM 643 N N . TYR A 1 90 ? -0.067 4.738 -5.058 1.00 96.00 90 TYR A N 1
ATOM 644 C CA . TYR A 1 90 ? -1.185 5.507 -4.521 1.00 96.00 90 TYR A CA 1
ATOM 645 C C . TYR A 1 90 ? -2.094 4.580 -3.728 1.00 96.00 90 TYR A C 1
ATOM 647 O O . TYR A 1 90 ? -2.323 3.440 -4.134 1.00 96.00 90 TYR A O 1
ATOM 655 N N . PHE A 1 91 ? -2.602 5.051 -2.592 1.00 94.81 91 PHE A N 1
ATOM 656 C CA . PHE A 1 91 ? -3.408 4.245 -1.680 1.00 94.81 91 PHE A CA 1
ATOM 657 C C . PHE A 1 91 ? -4.781 4.884 -1.509 1.00 94.81 91 PHE A C 1
ATOM 659 O O . PHE A 1 91 ? -4.879 6.072 -1.210 1.00 94.81 91 PHE A O 1
ATOM 666 N N . CYS A 1 92 ? -5.834 4.083 -1.642 1.00 94.44 92 CYS A N 1
ATOM 667 C CA . CYS A 1 92 ? -7.208 4.544 -1.482 1.00 94.44 92 CYS A CA 1
ATOM 668 C C . CYS A 1 92 ? -7.953 3.677 -0.467 1.00 94.44 92 CYS A C 1
ATOM 670 O O . CYS A 1 92 ? -7.812 2.454 -0.465 1.00 94.44 92 CYS A O 1
ATOM 672 N N . LEU A 1 93 ? -8.748 4.313 0.393 1.00 93.69 93 LEU A N 1
ATOM 673 C CA . LEU A 1 93 ? -9.750 3.654 1.227 1.00 93.69 93 LEU A CA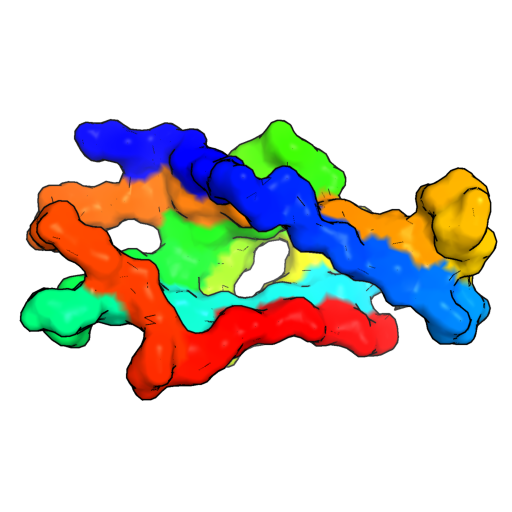 1
ATOM 674 C C . LEU A 1 93 ? -11.088 3.667 0.482 1.00 93.69 93 LEU A C 1
ATOM 676 O O . LEU A 1 93 ? -11.739 4.708 0.385 1.00 93.69 93 LEU A O 1
ATOM 680 N N . GLU A 1 94 ? -11.490 2.513 -0.040 1.00 92.19 94 GLU A N 1
ATOM 681 C CA . GLU A 1 94 ? -12.693 2.374 -0.872 1.00 92.19 94 GLU A CA 1
ATOM 682 C C . GLU A 1 94 ? -13.966 2.470 -0.024 1.00 92.19 94 GLU A C 1
ATOM 684 O O . GLU A 1 94 ? -14.918 3.170 -0.370 1.00 92.19 94 GLU A O 1
ATOM 689 N N . GLU A 1 95 ? -13.971 1.799 1.132 1.00 86.19 95 GLU A N 1
ATOM 690 C CA . GLU A 1 95 ? -15.156 1.688 1.979 1.00 86.19 95 GLU A CA 1
ATOM 691 C C . GLU A 1 95 ? -14.810 1.711 3.472 1.00 86.19 95 GLU A C 1
ATOM 693 O O . GLU A 1 95 ? -13.944 0.980 3.957 1.00 86.19 95 GLU A O 1
ATOM 698 N N . ILE A 1 96 ? -15.554 2.507 4.240 1.00 86.44 96 ILE A N 1
ATOM 699 C CA . ILE A 1 96 ? -15.513 2.481 5.705 1.00 86.44 96 ILE A CA 1
ATOM 700 C C . ILE A 1 96 ? -16.727 1.705 6.227 1.00 86.44 96 ILE A C 1
ATOM 702 O O . ILE A 1 96 ? -17.859 2.067 5.888 1.00 86.44 96 ILE A O 1
ATOM 706 N N . PRO A 1 97 ? -16.540 0.694 7.102 1.00 83.06 97 PRO A N 1
ATOM 707 C CA . PRO A 1 97 ? -17.659 0.003 7.728 1.00 83.06 97 PRO A CA 1
ATOM 708 C C . PRO A 1 97 ? -18.588 0.994 8.454 1.00 83.06 97 PRO A C 1
ATOM 710 O O . PRO A 1 97 ? -18.121 1.773 9.284 1.00 83.06 97 PRO A O 1
ATOM 713 N N . PRO A 1 98 ? -19.912 0.963 8.230 1.00 83.00 98 PRO A N 1
ATOM 714 C CA . PRO A 1 98 ? -20.823 1.967 8.788 1.00 83.00 98 PRO A CA 1
ATOM 715 C C . PRO A 1 98 ? -21.021 1.858 10.310 1.00 83.00 98 PRO A C 1
ATOM 717 O O . PRO A 1 98 ? -21.672 2.711 10.909 1.00 83.00 98 PRO A O 1
ATOM 720 N N . THR A 1 99 ? -20.512 0.799 10.943 1.00 87.75 99 THR A N 1
ATOM 721 C CA . THR A 1 99 ? -20.751 0.461 12.355 1.00 87.75 99 THR A CA 1
ATOM 722 C C . THR A 1 99 ? -19.633 0.890 13.304 1.00 87.75 99 THR A C 1
ATOM 724 O O . THR A 1 99 ? -19.781 0.737 14.519 1.00 87.75 99 THR A O 1
ATOM 727 N N . ILE A 1 100 ? -18.515 1.404 12.785 1.00 93.06 100 ILE A N 1
ATOM 728 C CA . ILE A 1 100 ? -17.374 1.819 13.607 1.00 93.06 100 ILE A CA 1
ATOM 729 C C . ILE A 1 100 ? -17.485 3.299 13.990 1.00 93.06 100 ILE A C 1
ATOM 731 O O . ILE A 1 100 ? -18.113 4.094 13.292 1.00 93.06 100 ILE A O 1
ATOM 735 N N . SER A 1 101 ? -16.911 3.682 15.132 1.00 94.56 101 SER A N 1
ATOM 736 C CA . SER A 1 101 ? -16.963 5.068 15.601 1.00 94.56 101 SER A CA 1
ATOM 737 C C . SER A 1 101 ? -15.873 5.921 14.948 1.00 94.56 101 SER A C 1
ATOM 739 O O . SER A 1 101 ? -14.847 5.415 14.487 1.00 94.56 101 SER A O 1
ATOM 741 N N . SER A 1 102 ? -16.081 7.238 14.934 1.00 92.62 102 SER A N 1
ATOM 742 C CA . SER A 1 102 ? -15.043 8.192 14.542 1.00 92.62 102 SER A CA 1
ATOM 743 C C . SER A 1 102 ? -13.941 8.221 15.602 1.00 92.62 102 SER A C 1
ATOM 745 O O . SER A 1 102 ? -14.168 8.666 16.726 1.00 92.62 102 SER A O 1
ATOM 747 N N . GLN A 1 103 ? -12.749 7.763 15.235 1.00 93.94 103 GLN A N 1
ATOM 748 C CA . GLN A 1 103 ? -11.541 7.752 16.060 1.00 93.94 103 GLN A CA 1
ATOM 749 C C . GLN A 1 103 ? -10.309 7.606 15.156 1.00 93.94 103 GLN A C 1
ATOM 751 O O . GLN A 1 103 ? -10.443 7.442 13.943 1.00 93.94 103 GLN A O 1
ATOM 756 N N . ILE A 1 104 ? -9.115 7.644 15.745 1.00 94.19 104 ILE A N 1
ATOM 757 C CA . ILE A 1 104 ? -7.883 7.296 15.034 1.00 94.19 104 ILE A CA 1
ATOM 758 C C . ILE A 1 104 ? -7.819 5.774 14.887 1.00 94.19 104 ILE A C 1
ATOM 760 O O . ILE A 1 104 ? -8.061 5.044 15.850 1.00 94.19 104 ILE A O 1
ATOM 764 N N . TYR A 1 105 ? -7.487 5.319 13.681 1.00 94.69 105 TYR A N 1
ATOM 765 C CA . TYR A 1 105 ? -7.197 3.924 13.376 1.00 94.69 105 TYR A CA 1
ATOM 766 C C . TYR A 1 105 ? -5.748 3.822 12.911 1.00 94.69 105 TYR A C 1
ATOM 768 O O . TYR A 1 105 ? -5.334 4.557 12.015 1.00 94.69 105 TYR A O 1
ATOM 776 N N . SER A 1 106 ? -4.973 2.929 13.518 1.00 95.38 106 SER A N 1
ATOM 777 C CA . SER A 1 106 ? -3.556 2.761 13.192 1.00 95.38 106 SER A CA 1
ATOM 778 C C . SER A 1 106 ? -3.101 1.317 13.377 1.00 95.38 106 SER A C 1
ATOM 780 O O . SER A 1 106 ? -3.827 0.469 13.897 1.00 95.38 106 SER A O 1
ATOM 782 N N . THR A 1 107 ? -1.880 1.019 12.936 1.00 94.81 107 THR A N 1
ATOM 783 C CA . THR A 1 107 ? -1.265 -0.301 13.113 1.00 94.81 107 THR A CA 1
ATOM 784 C C . THR A 1 107 ? -0.277 -0.351 14.284 1.00 94.81 107 THR A C 1
ATOM 786 O O . THR A 1 107 ? 0.486 -1.309 14.408 1.00 94.81 107 THR A O 1
ATOM 789 N N . THR A 1 108 ? -0.283 0.658 15.165 1.00 87.38 108 THR A N 1
ATOM 790 C CA . THR A 1 108 ? 0.710 0.860 16.241 1.00 87.38 108 THR A CA 1
ATOM 791 C C . THR A 1 108 ? 0.947 -0.385 17.110 1.00 87.38 108 THR A C 1
ATOM 793 O O . THR A 1 108 ? 2.069 -0.620 17.551 1.00 87.38 108 THR A O 1
ATOM 796 N N . GLY A 1 109 ? -0.078 -1.220 17.321 1.00 83.94 109 GLY A N 1
ATOM 797 C CA . GLY A 1 109 ? 0.022 -2.479 18.074 1.00 83.94 109 GLY A CA 1
ATOM 798 C C . GLY A 1 109 ? 0.149 -3.760 17.236 1.00 83.94 109 GLY A C 1
ATOM 799 O O . GLY A 1 109 ? 0.285 -4.835 17.813 1.00 83.94 109 GLY A O 1
ATOM 800 N N . LEU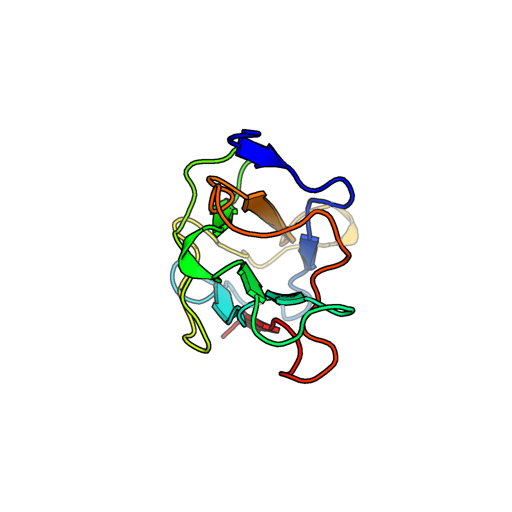 A 1 110 ? 0.077 -3.672 15.905 1.00 91.44 110 LEU A N 1
ATOM 801 C CA . LEU A 1 110 ? -0.076 -4.823 15.000 1.00 91.44 110 LEU A CA 1
ATOM 802 C C . LEU A 1 110 ? 1.076 -4.987 13.993 1.00 91.44 110 LEU A C 1
ATOM 804 O O . LEU A 1 110 ? 1.198 -6.042 13.376 1.00 91.44 110 LEU A O 1
ATOM 808 N N . GLY A 1 111 ? 1.940 -3.977 13.853 1.00 92.31 111 GLY A N 1
ATOM 809 C CA . GLY A 1 111 ? 3.083 -3.976 12.934 1.00 92.31 111 GLY A CA 1
ATOM 810 C C . GLY A 1 111 ? 2.943 -2.938 11.821 1.00 92.31 111 GLY A C 1
ATOM 811 O O . GLY A 1 111 ? 1.896 -2.329 11.651 1.00 92.31 111 GLY A O 1
ATOM 812 N N . ALA A 1 112 ? 4.006 -2.687 11.061 1.00 93.81 112 ALA A N 1
ATOM 813 C CA . ALA A 1 112 ? 3.960 -1.724 9.960 1.00 93.81 112 ALA A CA 1
ATOM 814 C C . ALA A 1 112 ? 3.446 -2.373 8.669 1.00 93.81 112 ALA A C 1
ATOM 816 O O . ALA A 1 112 ? 3.710 -3.549 8.409 1.00 93.81 112 ALA A O 1
ATOM 817 N N . TRP A 1 113 ? 2.785 -1.584 7.822 1.00 95.31 113 TRP A N 1
ATOM 818 C CA . TRP A 1 113 ? 2.657 -1.953 6.414 1.00 95.31 113 TRP A CA 1
ATOM 819 C C . TRP A 1 113 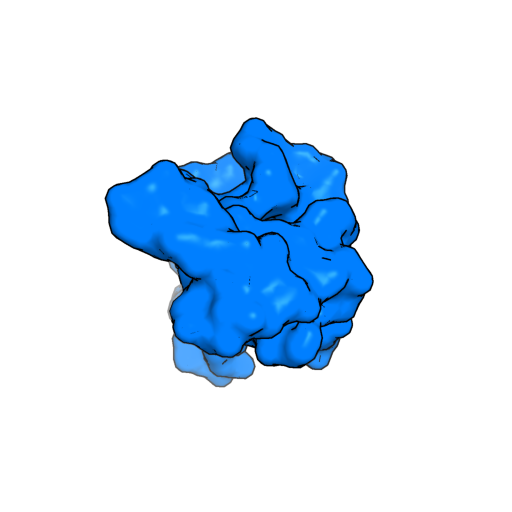? 4.047 -1.988 5.785 1.00 95.31 113 TRP A C 1
ATOM 821 O O . TRP A 1 113 ? 4.915 -1.177 6.119 1.00 95.31 113 TRP A O 1
ATOM 831 N N . THR A 1 114 ? 4.269 -2.933 4.879 1.00 96.69 114 THR A N 1
ATOM 832 C CA . THR A 1 114 ? 5.567 -3.087 4.218 1.00 96.69 114 THR A CA 1
ATOM 833 C C . THR A 1 114 ? 5.406 -3.131 2.712 1.00 96.69 114 THR A C 1
ATOM 835 O O . THR A 1 114 ? 4.515 -3.796 2.185 1.00 96.69 114 THR A O 1
ATOM 838 N N . ILE A 1 115 ? 6.301 -2.432 2.021 1.00 96.56 115 ILE A N 1
ATOM 839 C CA . ILE A 1 115 ? 6.499 -2.561 0.582 1.00 96.56 115 ILE A CA 1
ATOM 840 C C . ILE A 1 115 ? 7.769 -3.386 0.394 1.00 96.56 115 ILE A C 1
ATOM 842 O O . ILE A 1 115 ? 8.819 -3.060 0.947 1.00 96.56 115 ILE A O 1
ATOM 846 N N . SER A 1 116 ? 7.668 -4.468 -0.369 1.00 95.12 116 SER A N 1
ATOM 847 C CA . SER A 1 116 ? 8.793 -5.335 -0.711 1.00 95.12 116 SER A CA 1
ATOM 848 C C . SER A 1 116 ? 9.019 -5.339 -2.217 1.00 95.12 116 SER A C 1
ATOM 850 O O . SER A 1 116 ? 8.070 -5.283 -2.999 1.00 95.12 116 SER A O 1
ATOM 852 N N . VAL A 1 117 ? 10.294 -5.381 -2.599 1.00 91.88 117 VAL A N 1
ATOM 853 C CA . VAL A 1 117 ? 10.772 -5.340 -3.982 1.00 91.88 117 VAL A CA 1
ATOM 854 C C . VAL A 1 117 ? 11.792 -6.469 -4.153 1.00 91.88 117 VAL A C 1
ATOM 856 O O . VAL A 1 117 ? 12.712 -6.565 -3.337 1.00 91.88 117 VAL A O 1
ATOM 859 N N . SER A 1 118 ? 11.637 -7.333 -5.165 1.00 84.06 118 SER A N 1
ATOM 860 C CA . SER A 1 118 ? 12.510 -8.508 -5.398 1.00 84.06 118 SER A CA 1
ATOM 861 C C . SER A 1 118 ? 12.985 -8.678 -6.843 1.00 84.06 118 SER A C 1
ATOM 863 O O . SER A 1 118 ? 12.161 -8.482 -7.752 1.00 84.06 118 SER A O 1
#